Protein AF-A0A4Y2ANN4-F1 (afdb_monomer)

Solvent-accessible surface area (backbone atoms only — not comparable to full-atom values): 6093 Å² total; per-residue (Å²): 131,87,76,89,78,79,76,84,72,81,74,82,69,77,85,74,74,75,51,71,67,56,51,49,50,52,44,55,44,48,74,72,69,49,57,63,66,61,52,15,63,74,71,70,45,55,53,66,56,53,50,51,55,42,50,53,49,53,53,50,5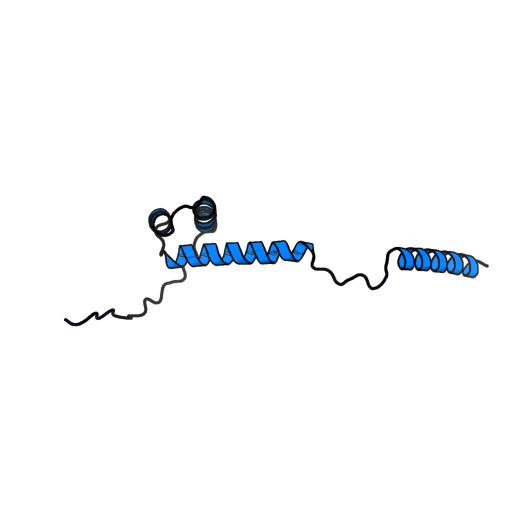0,56,54,55,62,56,50,80,72,68,64,81,77,70,94,57,54,75,67,52,51,54,49,51,55,49,52,55,52,51,52,55,58,67,72,72,113

Secondary structure (DSSP, 8-state):
----------------PPPHHHHHHHHHHHHTT--HHHHHHHHT--HHHHHHHHHHHHHHHHHHHHGGG-SPPPSS-HHHHHHHHHHHHHHHHHT--

Mean predicted aligned error: 15.86 Å

Nearest PDB structures (foldseek):
  2r0q-assembly1_F  TM=9.851E-01  e=1.892E-01  Staphylococcus aureus
  3tgn-assembly1_A  TM=5.366E-01  e=8.706E-02  Streptococcus pneumoniae D39
  1pdn-assembly1_C  TM=5.739E-01  e=4.388E-01  Drosophila melanogaster
  5yi2-assembly2_E  TM=6.001E-01  e=3.176E-01  Lactococcus lactis subsp. lactis Il1403
  2lvs-assembly1_A  TM=6.237E-01  e=1.158E+00  Hyperthermus butylicus DSM 5456

Radius of gyration: 28.34 Å; Cα contacts (8 Å, |Δi|>4): 30; chains: 1; bounding box: 51×34×90 Å

Structure (mmCIF, N/CA/C/O backbone):
data_AF-A0A4Y2ANN4-F1
#
_entry.id   AF-A0A4Y2ANN4-F1
#
loop_
_atom_site.group_PDB
_atom_site.id
_atom_site.type_symbol
_atom_site.label_atom_id
_atom_site.label_alt_id
_atom_site.label_comp_id
_atom_site.label_asym_id
_atom_site.label_entity_id
_atom_site.label_seq_id
_atom_site.pdbx_PDB_ins_code
_atom_site.Cartn_x
_atom_site.Cartn_y
_atom_site.Cartn_z
_atom_site.occupancy
_atom_site.B_iso_or_equiv
_atom_site.auth_seq_id
_atom_site.auth_comp_id
_atom_site.auth_asym_id
_atom_site.auth_atom_id
_atom_site.pdbx_PDB_model_num
ATOM 1 N N . MET A 1 1 ? -14.218 -26.228 38.117 1.00 40.28 1 MET A N 1
ATOM 2 C CA . MET A 1 1 ? -13.667 -27.268 37.221 1.00 40.28 1 MET A CA 1
ATOM 3 C C . MET A 1 1 ? -14.748 -27.639 36.229 1.00 40.28 1 MET A C 1
ATOM 5 O O . MET A 1 1 ? -15.831 -27.963 36.689 1.00 40.28 1 MET A O 1
ATOM 9 N N . SER A 1 2 ? -14.420 -27.579 34.933 1.00 38.44 2 SER A N 1
ATOM 10 C CA . SER A 1 2 ? -15.227 -27.993 33.769 1.00 38.44 2 SER A CA 1
ATOM 11 C C . SER A 1 2 ? -16.546 -27.243 33.544 1.00 38.44 2 SER A C 1
ATOM 13 O O . SER A 1 2 ? -17.314 -27.033 34.465 1.00 38.44 2 SER A O 1
ATOM 15 N N . SER A 1 3 ? -16.908 -26.823 32.340 1.00 33.62 3 SER A N 1
ATOM 16 C CA . SER A 1 3 ? -16.318 -27.079 31.026 1.00 33.62 3 SER A CA 1
ATOM 17 C C . SER A 1 3 ? -16.897 -26.065 30.048 1.00 33.62 3 SER A C 1
ATOM 19 O O . SER A 1 3 ? -18.112 -25.882 29.973 1.00 33.62 3 SER A O 1
ATOM 21 N N . GLU A 1 4 ? -16.009 -25.423 29.297 1.00 42.56 4 GLU A N 1
ATOM 22 C CA . GLU A 1 4 ? -16.334 -24.596 28.145 1.00 42.56 4 GLU A CA 1
ATOM 23 C C . GLU A 1 4 ? -17.038 -25.463 27.098 1.00 42.56 4 GLU A C 1
ATOM 25 O O . GLU A 1 4 ? -16.450 -26.380 26.532 1.00 42.56 4 GLU A O 1
ATOM 30 N N . SER A 1 5 ? -18.309 -25.178 26.836 1.00 35.31 5 SER A N 1
ATOM 31 C CA . SER A 1 5 ? -18.981 -25.646 25.624 1.00 35.31 5 SER A CA 1
ATOM 32 C C . SER A 1 5 ? -19.099 -24.448 24.694 1.00 35.31 5 SER A C 1
ATOM 34 O O . SER A 1 5 ? -20.135 -23.793 24.620 1.00 35.31 5 SER A O 1
ATOM 36 N N . ILE A 1 6 ? -17.993 -24.100 24.032 1.00 45.19 6 ILE A N 1
ATOM 37 C CA . ILE A 1 6 ? -18.023 -23.156 22.914 1.00 45.19 6 ILE A CA 1
ATOM 38 C C . ILE A 1 6 ? -18.654 -23.914 21.749 1.00 45.19 6 ILE A C 1
ATOM 40 O O . ILE A 1 6 ? -17.991 -24.658 21.030 1.00 45.19 6 ILE A O 1
ATOM 44 N N . SER A 1 7 ? -19.968 -23.768 21.608 1.00 35.44 7 SER A N 1
ATOM 45 C CA . SER A 1 7 ? -20.729 -24.297 20.484 1.00 35.44 7 SER A CA 1
ATOM 46 C C . SER A 1 7 ? -20.191 -23.699 19.183 1.00 35.44 7 SER A C 1
ATOM 48 O O . SER A 1 7 ? -20.481 -22.552 18.846 1.00 35.44 7 SER A O 1
ATOM 50 N N . ILE A 1 8 ? -19.423 -24.489 18.430 1.00 48.91 8 ILE A N 1
ATOM 51 C CA . ILE A 1 8 ? -19.011 -24.194 17.052 1.00 48.91 8 ILE A CA 1
ATOM 52 C C . ILE A 1 8 ? -20.217 -24.453 16.134 1.00 48.91 8 ILE A C 1
ATOM 54 O O . ILE A 1 8 ? -20.187 -25.296 15.244 1.00 48.91 8 ILE A O 1
ATOM 58 N N . VAL A 1 9 ? -21.336 -23.767 16.372 1.00 44.81 9 VAL A N 1
ATOM 59 C CA . VAL A 1 9 ? -22.413 -23.706 15.383 1.00 44.81 9 VAL A CA 1
ATOM 60 C C . VAL A 1 9 ? -21.980 -22.692 14.338 1.00 44.81 9 VAL A C 1
ATOM 62 O O . VAL A 1 9 ? -21.937 -21.487 14.581 1.00 44.81 9 VAL A O 1
ATOM 65 N N . GLY A 1 10 ? -21.559 -23.217 13.187 1.00 46.59 10 GLY A N 1
ATOM 66 C CA . GLY A 1 10 ? -21.141 -22.443 12.032 1.00 46.59 10 GLY A CA 1
ATOM 67 C C . GLY A 1 10 ? -22.221 -21.446 11.632 1.00 46.59 10 GLY A C 1
ATOM 68 O O . GLY A 1 10 ? -23.182 -21.789 10.948 1.00 46.59 10 GLY A O 1
ATOM 69 N N . VAL A 1 11 ? -22.039 -20.186 12.025 1.00 47.94 11 VAL A N 1
ATOM 70 C CA . VAL A 1 11 ? -22.746 -19.075 11.403 1.00 47.94 11 VAL A CA 1
ATOM 71 C C . VAL A 1 11 ? -22.150 -18.954 10.012 1.00 47.94 11 VAL A C 1
ATOM 73 O O . VAL A 1 11 ? -21.061 -18.412 9.821 1.00 47.94 11 VAL A O 1
ATOM 76 N N . MET A 1 12 ? -22.862 -19.505 9.035 1.00 49.25 12 MET A N 1
ATOM 77 C CA . MET A 1 12 ? -22.657 -19.227 7.624 1.00 49.25 12 MET A CA 1
ATOM 78 C C . MET A 1 12 ? -22.952 -17.733 7.430 1.00 49.25 12 MET A C 1
ATOM 80 O O . MET A 1 12 ? -24.077 -17.319 7.162 1.00 49.25 12 MET A O 1
ATOM 84 N N . GLN A 1 13 ? -21.948 -16.898 7.711 1.00 53.34 13 GLN A N 1
ATOM 85 C CA . GLN A 1 13 ? -22.045 -15.452 7.600 1.00 53.34 13 GLN A CA 1
ATOM 86 C C . GLN A 1 13 ? -22.266 -15.129 6.126 1.00 53.34 13 GLN A C 1
ATOM 88 O O . GLN A 1 13 ? -21.384 -15.357 5.294 1.00 53.34 13 GLN A O 1
ATOM 93 N N . LYS A 1 14 ? -23.456 -14.608 5.803 1.00 47.41 14 LYS A N 1
ATOM 94 C CA . LYS A 1 14 ? -23.704 -13.869 4.561 1.00 47.41 14 LYS A CA 1
ATOM 95 C C . LYS A 1 14 ? -22.495 -12.959 4.339 1.00 47.41 14 LYS A C 1
ATOM 97 O O . LYS A 1 14 ? -22.194 -12.128 5.195 1.00 47.41 14 LYS A O 1
ATOM 102 N N . ARG A 1 15 ? -21.774 -13.166 3.234 1.00 51.25 15 ARG A N 1
ATOM 103 C CA . ARG A 1 15 ? -20.650 -12.323 2.813 1.00 51.25 15 ARG A CA 1
ATOM 104 C C . ARG A 1 15 ? -21.206 -10.969 2.376 1.00 51.25 15 ARG A C 1
ATOM 106 O O . ARG A 1 15 ? -21.310 -10.685 1.191 1.00 51.25 15 ARG A O 1
ATOM 113 N N . SER A 1 16 ? -21.650 -10.168 3.333 1.00 60.47 16 SER A N 1
ATOM 114 C CA . SER A 1 16 ? -21.861 -8.748 3.111 1.00 60.47 16 SER A CA 1
ATOM 115 C C . SER A 1 16 ? -20.470 -8.137 3.138 1.00 60.47 16 SER A C 1
ATOM 117 O O . SER A 1 16 ? -19.917 -7.886 4.210 1.00 60.47 16 SER A O 1
ATOM 119 N N . ASP A 1 17 ? -19.851 -8.019 1.968 1.00 73.38 17 ASP A N 1
ATOM 120 C CA . ASP A 1 17 ? -18.565 -7.346 1.869 1.00 73.38 17 ASP A CA 1
ATOM 121 C C . ASP A 1 17 ? -18.724 -5.909 2.384 1.00 73.38 17 ASP A C 1
ATOM 123 O O . ASP A 1 17 ? -19.682 -5.212 2.047 1.00 73.38 17 ASP A O 1
ATOM 127 N N . LEU A 1 18 ? -17.803 -5.486 3.256 1.00 80.44 18 LEU A N 1
ATOM 128 C CA . LEU A 1 18 ? -17.767 -4.120 3.782 1.00 80.44 18 LEU A CA 1
ATOM 129 C C . LEU A 1 18 ? -17.765 -3.120 2.621 1.00 80.44 18 LEU A C 1
ATOM 131 O O . LEU A 1 18 ? -17.109 -3.361 1.599 1.00 80.44 18 LEU A O 1
ATOM 135 N N . SER A 1 19 ? -18.442 -1.983 2.789 1.00 86.88 19 SER A N 1
ATOM 136 C CA . SER A 1 19 ? -18.378 -0.925 1.781 1.00 86.88 19 SER A CA 1
ATOM 137 C C . SER A 1 19 ? -16.955 -0.375 1.682 1.00 86.88 19 SER A C 1
ATOM 139 O O . SER A 1 19 ? -16.187 -0.405 2.650 1.00 86.88 19 SER A O 1
ATOM 141 N N . ASP A 1 20 ? -16.579 0.154 0.521 1.00 85.62 20 ASP A N 1
ATOM 142 C CA . ASP A 1 20 ? -15.228 0.697 0.337 1.00 85.62 20 ASP A CA 1
ATOM 143 C C . ASP A 1 20 ? -14.960 1.900 1.252 1.00 85.62 20 ASP A C 1
ATOM 145 O O . ASP A 1 20 ? -13.839 2.079 1.728 1.00 85.62 20 ASP A O 1
ATOM 149 N N . VAL A 1 21 ? -16.012 2.644 1.615 1.00 87.19 21 VAL A N 1
ATOM 150 C CA . VAL A 1 21 ? -15.958 3.694 2.642 1.00 87.19 21 VAL A CA 1
ATOM 151 C C . VAL A 1 21 ? -15.586 3.105 4.008 1.00 87.19 21 VAL A C 1
ATOM 153 O O . VAL A 1 21 ? -14.661 3.594 4.656 1.00 87.19 21 VAL A O 1
ATOM 156 N N . GLN A 1 22 ? -16.240 2.018 4.435 1.00 89.12 22 GLN A N 1
ATOM 157 C CA . GLN A 1 22 ? -15.928 1.346 5.703 1.00 89.12 22 GLN A CA 1
ATOM 158 C C . GLN A 1 22 ? -14.514 0.753 5.705 1.00 89.12 22 GLN A C 1
ATOM 160 O O . GLN A 1 22 ? -13.791 0.883 6.694 1.00 89.12 22 GLN A O 1
ATOM 165 N N . LYS A 1 23 ? -14.082 0.143 4.593 1.00 88.94 23 LYS A N 1
ATOM 166 C CA . LYS A 1 23 ? -12.705 -0.358 4.444 1.00 88.94 23 LYS A CA 1
ATOM 167 C C . LYS A 1 23 ? -11.688 0.779 4.565 1.00 88.94 23 LYS A C 1
ATOM 169 O O . LYS A 1 23 ? -10.697 0.626 5.278 1.00 88.94 23 LYS A O 1
ATOM 174 N N . GLY A 1 24 ? -11.955 1.923 3.932 1.00 89.12 24 GLY A N 1
ATOM 175 C CA . GLY A 1 24 ? -11.119 3.121 4.023 1.00 89.12 24 GLY A CA 1
ATOM 176 C C . GLY A 1 24 ? -11.003 3.654 5.452 1.00 89.12 24 GLY A C 1
ATOM 177 O O . GLY A 1 24 ? -9.897 3.935 5.915 1.00 89.12 24 GLY A O 1
ATOM 178 N N . MET A 1 25 ? -12.118 3.707 6.188 1.00 91.50 25 MET A N 1
ATOM 179 C CA . MET A 1 25 ? -12.116 4.086 7.606 1.00 91.50 25 MET A CA 1
ATOM 180 C C . MET A 1 25 ? -11.257 3.127 8.441 1.00 91.50 25 MET A C 1
ATOM 182 O O . MET A 1 25 ? -10.424 3.583 9.225 1.00 91.50 25 MET A O 1
ATOM 186 N N . ILE A 1 26 ? -11.415 1.809 8.256 1.00 92.19 26 ILE A N 1
ATOM 187 C CA . ILE A 1 26 ? -10.638 0.779 8.972 1.00 92.19 26 ILE A CA 1
ATOM 188 C C . ILE A 1 26 ? -9.136 0.962 8.750 1.00 92.19 26 ILE A C 1
ATOM 190 O O . ILE A 1 26 ? -8.358 0.923 9.707 1.00 92.19 26 ILE A O 1
ATOM 194 N N . ILE A 1 27 ? -8.732 1.171 7.496 1.00 90.94 27 ILE A N 1
ATOM 195 C CA . ILE A 1 27 ? -7.330 1.381 7.129 1.00 90.94 27 ILE A CA 1
ATOM 196 C C . ILE A 1 27 ? -6.799 2.657 7.789 1.00 90.94 27 ILE A C 1
ATOM 198 O O . ILE A 1 27 ? -5.765 2.610 8.452 1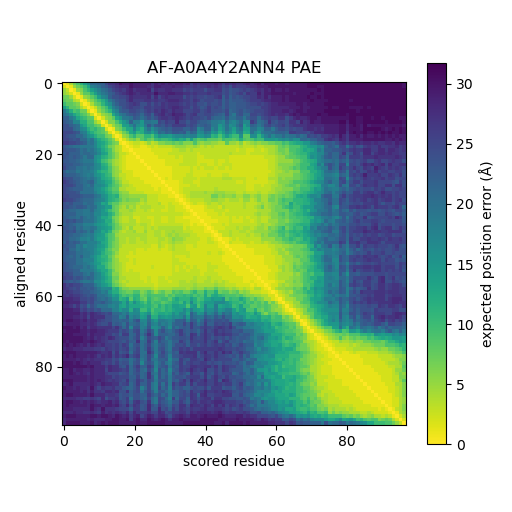.00 90.94 27 ILE A O 1
ATOM 202 N N . GLY A 1 28 ? -7.521 3.775 7.665 1.00 91.25 28 GLY A N 1
ATOM 203 C CA . GLY A 1 28 ? -7.092 5.068 8.201 1.00 91.25 28 GLY A CA 1
ATOM 204 C C . GLY A 1 28 ? -6.967 5.087 9.726 1.00 91.25 28 GLY A C 1
ATOM 205 O O . GLY A 1 28 ? -6.009 5.647 10.258 1.00 91.25 28 GLY A O 1
ATOM 206 N N . PHE A 1 29 ? -7.894 4.444 10.439 1.00 90.75 29 PHE A N 1
ATOM 207 C CA . PHE A 1 29 ? -7.855 4.372 11.899 1.00 90.75 29 PHE A CA 1
ATOM 208 C C . PHE A 1 29 ? -6.717 3.476 12.405 1.00 90.75 29 PHE A C 1
ATOM 210 O O . PHE A 1 29 ? -5.961 3.882 13.289 1.00 90.75 29 PHE A O 1
ATOM 217 N N . ARG A 1 30 ? -6.525 2.286 11.809 1.00 89.06 30 ARG A N 1
ATOM 218 C CA . ARG A 1 30 ? -5.397 1.410 12.180 1.00 89.06 30 ARG A CA 1
ATOM 219 C C . ARG A 1 30 ? -4.041 1.996 11.790 1.00 89.06 30 ARG A C 1
ATOM 221 O O . ARG A 1 30 ? -3.090 1.818 12.543 1.00 89.06 30 ARG A O 1
ATOM 228 N N . ALA A 1 31 ? -3.941 2.718 10.674 1.00 87.75 31 ALA A N 1
ATOM 229 C CA . ALA A 1 31 ? -2.707 3.406 10.287 1.00 87.75 31 ALA A CA 1
ATOM 230 C C . ALA A 1 31 ? -2.293 4.492 11.301 1.00 87.75 31 ALA A C 1
ATOM 232 O O . ALA A 1 31 ? -1.105 4.752 11.462 1.00 87.75 31 ALA A O 1
ATOM 233 N N . LYS A 1 32 ? -3.253 5.081 12.028 1.00 90.31 32 LYS A N 1
ATOM 234 C CA . LYS A 1 32 ? -3.007 6.021 13.137 1.00 90.31 32 LYS A CA 1
ATOM 235 C C . LYS A 1 32 ? -2.698 5.338 14.479 1.00 90.31 32 LYS A C 1
ATOM 237 O O . LYS A 1 32 ? -2.550 6.028 15.480 1.00 90.31 32 LYS A O 1
ATOM 242 N N . GLY A 1 33 ? -2.609 4.005 14.520 1.00 86.75 33 GLY A N 1
ATOM 243 C CA . GLY A 1 33 ? -2.322 3.245 15.742 1.00 86.75 33 GLY A CA 1
ATOM 244 C C . GLY A 1 33 ? -3.539 2.967 16.631 1.00 86.75 33 GLY A C 1
ATOM 245 O O . GLY A 1 33 ? -3.369 2.543 17.770 1.00 86.75 33 GLY A O 1
ATOM 246 N N . GLY A 1 34 ? -4.761 3.182 16.135 1.00 88.94 34 GLY A N 1
ATOM 247 C CA . GLY A 1 34 ? -5.980 2.906 16.897 1.00 88.94 34 GLY A CA 1
ATOM 248 C C . GLY A 1 34 ? -6.201 1.412 17.175 1.00 88.94 34 GLY A C 1
ATOM 249 O O . GLY A 1 34 ? -5.777 0.541 16.402 1.00 88.94 34 GLY A O 1
ATOM 250 N N . SER A 1 35 ? -6.884 1.088 18.280 1.00 89.25 35 SER A N 1
ATOM 251 C CA . SER A 1 35 ? -7.083 -0.307 18.677 1.00 89.25 35 SER A CA 1
ATOM 252 C C . SER A 1 35 ? -8.085 -1.036 17.772 1.00 89.25 35 SER A C 1
ATOM 254 O O . SER A 1 35 ? -9.014 -0.474 17.190 1.00 89.25 35 SER A O 1
ATOM 256 N N . THR A 1 36 ? -7.910 -2.352 17.647 1.00 86.62 36 THR A N 1
ATOM 257 C CA . THR A 1 36 ? -8.754 -3.169 16.755 1.00 86.62 36 THR A CA 1
ATOM 258 C C . THR A 1 36 ? -10.165 -3.375 17.322 1.00 86.62 36 THR A C 1
ATOM 260 O O . THR A 1 36 ? -11.111 -3.546 16.559 1.00 86.62 36 THR A O 1
ATOM 263 N N . SER A 1 37 ? -10.320 -3.358 18.648 1.00 85.44 37 SER A N 1
ATOM 264 C CA . SER A 1 37 ? -11.618 -3.432 19.329 1.00 85.44 37 SER A CA 1
ATOM 265 C C . SER A 1 37 ? -12.422 -2.145 19.177 1.00 85.44 37 SER A C 1
ATOM 267 O O . SER A 1 37 ? -13.600 -2.218 18.845 1.00 85.44 37 SER A O 1
ATOM 269 N N . GLU A 1 38 ? -11.793 -0.980 19.346 1.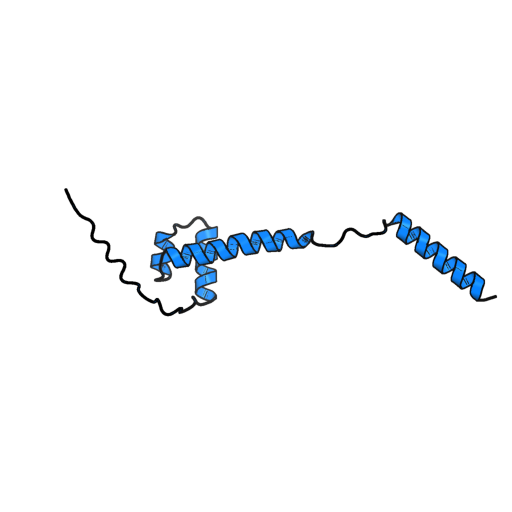00 87.56 38 GLU A N 1
ATOM 270 C CA . GLU A 1 38 ? -12.471 0.309 19.155 1.00 87.56 38 GLU A CA 1
ATOM 271 C C . GLU A 1 38 ? -12.959 0.465 17.713 1.00 87.56 38 GLU A C 1
ATOM 273 O O . GLU A 1 38 ? -14.104 0.852 17.492 1.00 87.56 38 GLU A O 1
ATOM 278 N N . MET A 1 39 ? -12.144 0.063 16.729 1.00 90.00 39 MET A N 1
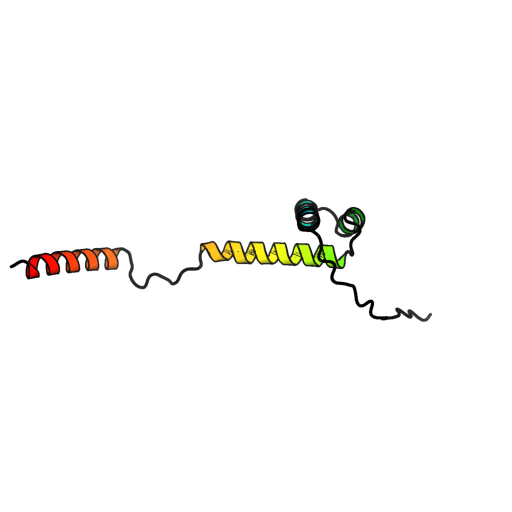ATOM 279 C CA . MET A 1 39 ? -12.547 0.133 15.323 1.00 90.00 39 MET A CA 1
ATOM 280 C C . MET A 1 39 ? -13.692 -0.823 14.977 1.00 90.00 39 MET A C 1
ATOM 282 O O . MET A 1 39 ? -14.591 -0.474 14.212 1.00 90.00 39 MET A O 1
ATOM 286 N N . ALA A 1 40 ? -13.664 -2.037 15.533 1.00 87.12 40 ALA A N 1
ATOM 287 C CA . ALA A 1 40 ? -14.722 -3.023 15.340 1.00 87.12 40 ALA A CA 1
ATOM 288 C C . ALA A 1 40 ? -16.071 -2.503 15.863 1.00 87.12 40 ALA A C 1
ATOM 290 O O . ALA A 1 40 ? -17.079 -2.612 15.166 1.00 87.12 40 ALA A O 1
ATOM 291 N N . ASN A 1 41 ? -16.061 -1.860 17.034 1.00 88.56 41 ASN A N 1
ATOM 292 C CA . ASN A 1 41 ? -17.246 -1.240 17.626 1.00 88.56 41 ASN A CA 1
ATOM 293 C C . ASN A 1 41 ? -17.733 -0.036 16.806 1.00 88.56 41 ASN A C 1
ATOM 295 O O . ASN A 1 41 ? -18.930 0.109 16.590 1.00 88.56 41 ASN A O 1
ATOM 299 N N . PHE A 1 42 ? -16.815 0.791 16.296 1.00 84.12 42 PHE A N 1
ATOM 300 C CA . PHE A 1 42 ? -17.153 1.975 15.500 1.00 84.12 42 PHE A CA 1
ATOM 301 C C . PHE A 1 42 ? -17.802 1.632 14.150 1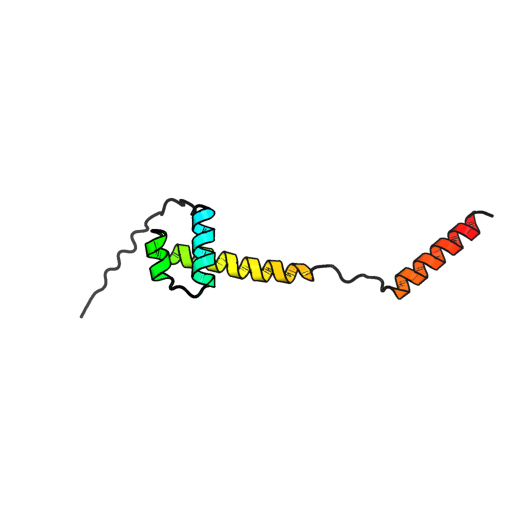.00 84.12 42 PHE A C 1
ATOM 303 O O . PHE A 1 42 ? -18.790 2.243 13.757 1.00 84.12 42 PHE A O 1
ATOM 310 N N . VAL A 1 43 ? -17.268 0.636 13.436 1.00 83.81 43 VAL A N 1
ATOM 311 C CA . VAL A 1 43 ? -17.807 0.191 12.132 1.00 83.81 43 VAL A CA 1
ATOM 312 C C . VAL A 1 43 ? -18.957 -0.807 12.302 1.00 83.81 43 VAL A C 1
ATOM 314 O O . VAL A 1 43 ? -19.583 -1.202 11.319 1.00 83.81 43 VAL A O 1
ATOM 317 N N . ASN A 1 44 ? -19.241 -1.215 13.543 1.00 87.62 44 ASN A N 1
ATOM 318 C CA . ASN A 1 44 ? -20.184 -2.274 13.886 1.00 87.62 44 ASN A CA 1
ATOM 319 C C . ASN A 1 44 ? -19.904 -3.570 13.099 1.00 87.62 44 ASN A C 1
ATOM 321 O O . ASN A 1 44 ? -20.794 -4.188 12.515 1.00 87.62 44 ASN A O 1
ATOM 325 N N . CYS A 1 45 ? -18.626 -3.952 13.026 1.00 82.81 45 CYS A N 1
ATOM 326 C CA . CYS A 1 45 ? -18.171 -5.141 12.310 1.00 82.81 45 CYS A CA 1
ATOM 327 C C . CYS A 1 45 ? -17.285 -6.014 13.204 1.00 82.81 45 CYS A C 1
ATOM 329 O O . CYS A 1 45 ? -16.768 -5.575 14.228 1.00 82.81 45 CYS A O 1
ATOM 331 N N . SER A 1 46 ? -17.102 -7.284 12.837 1.00 86.25 46 SER A N 1
ATOM 332 C CA . SER A 1 46 ? -16.300 -8.192 13.658 1.00 86.25 46 SER A CA 1
ATOM 333 C C . SER A 1 46 ? -14.829 -7.760 13.699 1.00 86.25 46 SER A C 1
ATOM 335 O O . SER A 1 46 ? -14.260 -7.307 12.702 1.00 86.25 46 SER A O 1
ATOM 337 N N . ARG A 1 47 ? -14.157 -7.990 14.836 1.00 87.50 47 ARG A N 1
ATOM 338 C CA . ARG A 1 47 ? -12.701 -7.770 14.963 1.00 87.50 47 ARG A CA 1
ATOM 339 C C . ARG A 1 47 ? -11.917 -8.516 13.875 1.00 87.50 47 ARG A C 1
ATOM 341 O O . ARG A 1 47 ? -10.934 -7.995 13.359 1.00 87.50 47 ARG A O 1
ATOM 348 N N . ALA A 1 48 ? -12.378 -9.708 13.490 1.00 86.50 48 ALA A N 1
ATOM 349 C CA . ALA A 1 48 ? -11.777 -10.505 12.423 1.00 86.50 48 ALA A CA 1
ATOM 350 C C . ALA A 1 48 ? -11.883 -9.830 11.042 1.00 86.50 48 ALA A C 1
ATOM 352 O O . ALA A 1 48 ? -10.939 -9.906 10.255 1.00 86.50 48 ALA A O 1
ATOM 353 N N . ALA A 1 49 ? -12.990 -9.138 10.753 1.00 87.06 49 ALA A N 1
ATOM 354 C CA . ALA A 1 49 ? -13.146 -8.376 9.516 1.00 87.06 49 ALA A CA 1
ATOM 355 C C . ALA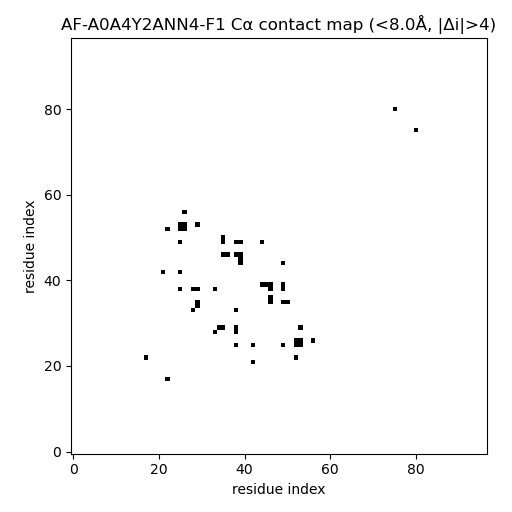 A 1 49 ? -12.165 -7.196 9.460 1.00 87.06 49 ALA A C 1
ATOM 357 O O . ALA A 1 49 ? -11.483 -7.020 8.452 1.00 87.06 49 ALA A O 1
ATOM 358 N N . VAL A 1 50 ? -12.017 -6.456 10.565 1.00 88.25 50 VAL A N 1
ATOM 359 C CA . VAL A 1 50 ? -11.049 -5.350 10.692 1.00 88.25 50 VAL A CA 1
ATOM 360 C C . VAL A 1 50 ? -9.618 -5.832 10.440 1.00 88.25 50 VAL A C 1
ATOM 362 O O . VAL A 1 50 ? -8.886 -5.225 9.656 1.00 88.25 50 VAL A O 1
ATOM 365 N N . VAL A 1 51 ? -9.223 -6.949 11.064 1.00 89.25 51 VAL A N 1
ATOM 366 C CA . VAL A 1 51 ? -7.895 -7.551 10.863 1.00 89.25 51 VAL A CA 1
ATOM 367 C C . VAL A 1 51 ? -7.709 -7.977 9.410 1.00 89.25 51 VAL A C 1
ATOM 369 O O . VAL A 1 51 ? -6.699 -7.625 8.811 1.00 89.25 51 VAL A O 1
ATOM 372 N N . LYS A 1 52 ? -8.690 -8.662 8.809 1.00 89.56 52 LYS A N 1
ATOM 373 C CA . LYS A 1 52 ? -8.611 -9.115 7.413 1.00 89.56 52 LYS A CA 1
ATOM 374 C C . LYS A 1 52 ? -8.451 -7.946 6.437 1.00 89.56 52 LYS A C 1
ATOM 376 O O . LYS A 1 52 ? -7.564 -7.999 5.588 1.00 89.56 52 LYS A O 1
ATOM 381 N N . VAL A 1 53 ? -9.259 -6.891 6.570 1.00 89.56 53 VAL A N 1
ATOM 382 C CA . VAL A 1 53 ? -9.167 -5.685 5.724 1.00 89.56 53 VAL A CA 1
ATOM 383 C C . VAL A 1 53 ? -7.786 -5.050 5.840 1.00 89.56 53 VAL A C 1
ATOM 385 O O . VAL A 1 53 ? -7.152 -4.756 4.826 1.00 89.56 53 VAL A O 1
ATOM 388 N N . TYR A 1 54 ? -7.290 -4.887 7.068 1.00 89.25 54 TYR A N 1
ATOM 389 C CA . TYR A 1 54 ? -5.983 -4.282 7.278 1.00 89.25 54 TYR A CA 1
ATOM 390 C C . TYR A 1 54 ? -4.838 -5.147 6.742 1.00 89.25 54 TYR A C 1
ATOM 392 O O . TYR A 1 54 ? -3.927 -4.620 6.111 1.00 89.25 54 TYR A O 1
ATOM 400 N N . SER A 1 55 ? -4.883 -6.466 6.944 1.00 87.69 55 SER A N 1
ATOM 401 C CA . SER A 1 55 ? -3.875 -7.385 6.410 1.00 87.69 55 SER A CA 1
ATOM 402 C C . SER A 1 55 ? -3.817 -7.319 4.885 1.00 87.69 55 SER A C 1
ATOM 404 O O . SER A 1 55 ? -2.732 -7.182 4.325 1.00 87.69 55 SER A O 1
ATOM 406 N N . VAL A 1 56 ? -4.970 -7.351 4.207 1.00 88.69 56 VAL A N 1
ATOM 407 C CA . VAL A 1 56 ? -5.036 -7.230 2.741 1.00 88.69 56 VAL A CA 1
ATOM 408 C C . VAL A 1 56 ? -4.419 -5.910 2.271 1.00 88.69 56 VAL A C 1
ATOM 410 O O . VAL A 1 56 ? -3.619 -5.914 1.337 1.00 88.69 56 VAL A O 1
ATOM 413 N N . TRP A 1 57 ? -4.720 -4.796 2.943 1.00 88.31 57 TRP A N 1
ATOM 414 C CA . TRP A 1 57 ? -4.123 -3.499 2.622 1.00 88.31 57 TRP A CA 1
ATOM 415 C C . TRP A 1 57 ? -2.607 -3.462 2.867 1.00 88.31 57 TRP A C 1
ATOM 417 O O . TRP A 1 57 ? -1.859 -2.983 2.013 1.00 88.31 57 TRP A O 1
ATOM 427 N N . GLN A 1 58 ? -2.129 -4.006 3.989 1.00 85.75 58 GLN A N 1
ATOM 428 C CA . GLN A 1 58 ? -0.708 -4.016 4.340 1.00 85.75 58 GLN A CA 1
ATOM 429 C C . GLN A 1 58 ? 0.110 -4.834 3.329 1.00 85.75 58 GLN A C 1
ATOM 431 O O . GLN A 1 58 ? 1.107 -4.344 2.798 1.00 85.75 58 GLN A O 1
ATOM 436 N N . TYR A 1 59 ? -0.327 -6.055 3.007 1.00 82.81 59 TYR A N 1
ATOM 437 C CA . TYR A 1 59 ? 0.355 -6.888 2.014 1.00 82.81 59 TYR A CA 1
ATOM 438 C C . TYR A 1 59 ? 0.216 -6.328 0.596 1.00 82.81 59 TYR A C 1
ATOM 440 O O . TYR A 1 59 ? 1.190 -6.349 -0.153 1.00 82.81 59 TYR A O 1
ATOM 448 N N . GLY A 1 60 ? -0.945 -5.773 0.236 1.00 78.56 60 GLY A N 1
ATOM 449 C CA . GLY A 1 60 ? -1.152 -5.108 -1.051 1.00 78.56 60 GLY A CA 1
ATOM 450 C C . GLY A 1 60 ? -0.235 -3.898 -1.240 1.00 78.56 60 GLY A C 1
ATOM 451 O O . GLY A 1 60 ? 0.360 -3.739 -2.303 1.00 78.56 60 GLY A O 1
ATOM 452 N N . THR A 1 61 ? -0.038 -3.096 -0.192 1.00 70.31 61 THR A N 1
ATOM 453 C CA . THR A 1 61 ? 0.882 -1.948 -0.209 1.00 70.31 61 THR A CA 1
ATOM 454 C C . THR A 1 61 ? 2.331 -2.406 -0.383 1.00 70.31 61 THR A C 1
ATOM 456 O O . THR A 1 61 ? 3.032 -1.891 -1.250 1.00 70.31 61 THR A O 1
ATOM 459 N N . ILE A 1 62 ? 2.765 -3.431 0.358 1.00 64.38 62 ILE A N 1
ATOM 460 C CA . ILE A 1 62 ? 4.128 -3.984 0.259 1.00 64.38 62 ILE A CA 1
ATOM 461 C C . ILE A 1 62 ? 4.390 -4.592 -1.129 1.00 64.38 62 ILE A C 1
ATOM 463 O O . ILE A 1 62 ? 5.454 -4.382 -1.710 1.00 64.38 62 ILE A O 1
ATOM 467 N N . GLN A 1 63 ? 3.429 -5.332 -1.687 1.00 61.16 63 GLN A N 1
ATOM 468 C CA . GLN A 1 63 ? 3.543 -5.921 -3.026 1.00 61.16 63 GLN A CA 1
ATOM 469 C C . GLN A 1 63 ? 3.552 -4.849 -4.123 1.00 61.16 63 GLN A C 1
ATOM 471 O O . GLN A 1 63 ? 4.343 -4.931 -5.061 1.00 61.16 63 GLN A O 1
ATOM 476 N N . ASN A 1 64 ? 2.728 -3.808 -3.994 1.00 61.84 64 ASN A N 1
ATOM 477 C CA . ASN A 1 64 ? 2.689 -2.721 -4.970 1.00 61.84 64 ASN A CA 1
ATOM 478 C C . ASN A 1 64 ? 3.953 -1.842 -4.907 1.00 61.84 64 ASN A C 1
ATOM 480 O O . ASN A 1 64 ? 4.432 -1.379 -5.936 1.00 61.84 64 ASN A O 1
ATOM 484 N N . GLN A 1 65 ? 4.566 -1.689 -3.730 1.00 60.66 65 GLN A N 1
ATOM 485 C CA . GLN A 1 65 ? 5.858 -1.010 -3.584 1.00 60.66 65 GLN A CA 1
ATOM 486 C C . GLN A 1 65 ? 6.992 -1.772 -4.296 1.00 60.66 65 GLN A C 1
ATOM 488 O O . GLN A 1 65 ? 7.863 -1.165 -4.915 1.00 60.66 65 GLN A O 1
ATOM 493 N N . ARG A 1 66 ? 6.945 -3.113 -4.290 1.00 59.31 66 ARG A N 1
ATOM 494 C CA . ARG A 1 66 ? 7.901 -3.982 -5.003 1.00 59.31 66 ARG A CA 1
ATOM 495 C C . ARG A 1 66 ? 7.722 -3.986 -6.525 1.00 59.31 66 ARG A C 1
ATOM 497 O O . ARG A 1 66 ? 8.636 -4.399 -7.232 1.00 59.31 66 ARG A O 1
ATOM 504 N N . ARG A 1 67 ? 6.589 -3.502 -7.052 1.00 60.19 67 ARG A N 1
ATOM 505 C CA . ARG A 1 67 ? 6.397 -3.325 -8.505 1.00 60.19 67 ARG A CA 1
ATOM 506 C C . ARG A 1 67 ? 7.199 -2.162 -9.090 1.00 60.19 67 ARG A C 1
ATOM 508 O O . ARG A 1 67 ? 7.415 -2.145 -10.294 1.00 60.19 67 ARG A O 1
ATOM 515 N N . GLY A 1 68 ? 7.681 -1.215 -8.282 1.00 61.88 68 GLY A N 1
ATOM 516 C CA . GLY A 1 68 ? 8.514 -0.111 -8.787 1.00 61.88 68 GLY A CA 1
ATOM 517 C C . GLY A 1 68 ? 9.832 -0.576 -9.421 1.00 61.88 68 GLY A C 1
ATOM 518 O O . GLY A 1 68 ? 10.388 0.106 -10.274 1.00 61.88 68 GLY A O 1
ATOM 519 N N . THR A 1 69 ? 10.300 -1.765 -9.041 1.00 63.47 69 THR A N 1
ATOM 520 C CA . THR A 1 69 ? 11.519 -2.408 -9.546 1.00 63.47 69 THR A CA 1
ATOM 521 C C . THR A 1 69 ? 11.238 -3.647 -10.393 1.00 63.47 69 THR A C 1
ATOM 523 O O . THR A 1 69 ? 12.180 -4.324 -10.804 1.00 63.47 69 THR A O 1
ATOM 526 N N . CYS A 1 70 ? 9.972 -3.969 -10.688 1.00 66.38 70 CYS A N 1
ATOM 527 C CA . CYS A 1 70 ? 9.671 -5.111 -11.542 1.00 66.38 70 CYS A CA 1
ATOM 528 C C . CYS A 1 70 ? 9.850 -4.736 -13.022 1.00 66.38 70 CYS A C 1
ATOM 530 O O . CYS A 1 70 ? 9.024 -4.071 -13.644 1.00 66.38 70 CYS A O 1
ATOM 532 N N . GLY A 1 71 ? 10.957 -5.194 -13.587 1.00 71.50 71 GLY A N 1
ATOM 533 C CA . GLY A 1 71 ? 11.241 -5.190 -15.012 1.00 71.50 71 GLY A CA 1
ATOM 534 C C . GLY A 1 71 ? 12.323 -6.224 -15.277 1.00 71.50 71 GLY A C 1
ATOM 535 O O . GLY A 1 71 ? 13.205 -6.421 -14.441 1.00 71.50 71 GLY A O 1
ATOM 536 N N . ALA A 1 72 ? 12.246 -6.917 -16.413 1.00 77.38 72 ALA A N 1
ATOM 537 C CA . ALA A 1 72 ? 13.350 -7.768 -16.834 1.00 77.38 72 ALA A CA 1
ATOM 538 C C . ALA A 1 72 ? 14.615 -6.896 -16.951 1.00 77.38 72 ALA A C 1
ATOM 540 O O . ALA A 1 72 ? 14.533 -5.810 -17.542 1.00 77.38 72 ALA A O 1
ATOM 541 N N . PRO A 1 73 ? 15.768 -7.326 -16.402 1.00 75.25 73 PRO A N 1
ATOM 542 C CA . PRO A 1 73 ? 17.028 -6.641 -16.638 1.00 75.25 73 PRO A CA 1
ATOM 543 C C . PRO A 1 73 ? 17.209 -6.442 -18.140 1.00 75.25 73 PRO A C 1
ATOM 545 O O . PRO A 1 73 ? 17.002 -7.373 -18.923 1.00 75.25 73 PRO A O 1
ATOM 548 N N . ARG A 1 74 ? 17.547 -5.220 -18.561 1.00 78.06 74 ARG A N 1
ATOM 549 C CA . ARG A 1 74 ? 17.817 -4.964 -19.976 1.00 78.06 74 ARG A CA 1
ATOM 550 C C . ARG A 1 74 ? 18.946 -5.895 -20.414 1.00 78.06 74 ARG A C 1
ATOM 552 O O . ARG A 1 74 ? 20.024 -5.869 -19.831 1.00 78.06 74 ARG A O 1
ATOM 559 N N . ALA A 1 75 ? 18.694 -6.696 -21.449 1.00 85.69 75 ALA A N 1
ATOM 560 C CA . ALA A 1 75 ? 19.687 -7.617 -22.005 1.00 85.69 75 ALA A CA 1
ATOM 561 C C . ALA A 1 75 ? 20.921 -6.889 -22.572 1.00 85.69 75 ALA A C 1
ATOM 563 O O . ALA A 1 75 ? 21.967 -7.498 -22.777 1.00 85.69 75 ALA A O 1
ATOM 564 N N . ILE A 1 76 ? 20.790 -5.587 -22.841 1.00 87.12 76 ILE A N 1
ATOM 565 C CA . ILE A 1 76 ? 21.831 -4.723 -23.384 1.00 87.12 76 ILE A CA 1
ATOM 566 C C . ILE A 1 76 ? 21.970 -3.514 -22.457 1.00 87.12 76 ILE A C 1
ATOM 568 O O . ILE A 1 76 ? 20.973 -2.880 -22.104 1.00 87.12 76 ILE A O 1
ATOM 572 N N . ASP A 1 77 ? 23.205 -3.196 -22.078 1.00 91.00 77 ASP A N 1
ATOM 573 C CA . ASP A 1 77 ? 23.540 -1.989 -21.326 1.00 91.00 77 ASP A CA 1
ATOM 574 C C . ASP A 1 77 ? 23.507 -0.736 -22.224 1.00 91.00 77 ASP A C 1
ATOM 576 O O . ASP A 1 77 ? 23.498 -0.809 -23.456 1.00 91.00 77 ASP A O 1
ATOM 580 N N . ASP A 1 78 ? 23.538 0.457 -21.630 1.00 91.31 78 ASP A N 1
ATOM 581 C CA . ASP A 1 78 ? 23.474 1.712 -22.396 1.00 91.31 78 ASP A CA 1
ATOM 582 C C . ASP A 1 78 ? 24.631 1.857 -23.403 1.00 91.31 78 ASP A C 1
ATOM 584 O O . ASP A 1 78 ? 24.509 2.501 -24.453 1.00 91.31 78 ASP A O 1
ATOM 588 N N . ARG A 1 79 ? 25.786 1.244 -23.106 1.00 94.94 79 ARG A N 1
ATOM 589 C CA . ARG A 1 79 ? 26.947 1.212 -24.004 1.00 94.94 79 ARG A CA 1
ATOM 590 C C . ARG A 1 79 ? 26.681 0.316 -25.213 1.00 94.94 79 ARG A C 1
ATOM 592 O O . ARG A 1 79 ? 27.007 0.723 -26.333 1.00 94.94 79 ARG A O 1
ATOM 599 N N . GLY A 1 80 ? 26.099 -0.860 -25.012 1.00 94.62 80 GLY A N 1
ATOM 600 C CA . GLY A 1 80 ? 25.653 -1.764 -26.064 1.00 94.62 80 GLY A CA 1
ATOM 601 C C . GLY A 1 80 ? 24.563 -1.133 -26.926 1.00 94.62 80 GLY A C 1
ATOM 602 O O . GLY A 1 80 ? 24.668 -1.173 -28.152 1.00 94.62 80 GLY A O 1
ATOM 603 N N . GLU A 1 81 ? 23.602 -0.427 -26.323 1.00 95.19 81 GLU A N 1
ATOM 604 C CA . GLU A 1 81 ? 22.563 0.293 -27.067 1.00 95.19 81 GLU A CA 1
ATOM 605 C C . GLU A 1 81 ? 23.182 1.388 -27.956 1.00 95.19 81 GLU A C 1
ATOM 607 O O . GLU A 1 81 ? 22.850 1.528 -29.138 1.00 95.19 81 GLU A O 1
ATOM 612 N N . ARG A 1 82 ? 24.171 2.125 -27.432 1.00 96.44 82 ARG A N 1
ATOM 613 C CA . ARG A 1 82 ? 24.908 3.143 -28.196 1.00 96.44 82 ARG A CA 1
ATOM 614 C C . ARG A 1 82 ? 25.714 2.541 -29.350 1.00 96.44 82 ARG A C 1
ATOM 616 O O . ARG A 1 82 ? 25.767 3.148 -30.422 1.00 96.44 82 ARG A O 1
ATOM 623 N N . ARG A 1 83 ? 26.336 1.373 -29.154 1.00 96.38 83 ARG A N 1
ATOM 624 C CA . ARG A 1 83 ? 27.054 0.639 -30.215 1.00 96.38 83 ARG A CA 1
ATOM 625 C C . ARG A 1 83 ? 26.091 0.183 -31.305 1.00 96.38 83 ARG A C 1
ATOM 627 O O . ARG A 1 83 ? 26.322 0.498 -32.468 1.00 96.38 83 ARG A O 1
ATOM 634 N N . LEU A 1 84 ? 24.976 -0.439 -30.926 1.00 95.00 84 LEU A N 1
ATOM 635 C CA . LEU A 1 84 ? 23.953 -0.906 -31.859 1.00 95.00 84 LEU A CA 1
ATOM 636 C C . LEU A 1 84 ? 23.403 0.244 -32.711 1.00 95.00 84 LEU A C 1
ATOM 638 O O . LEU A 1 84 ? 23.352 0.143 -33.935 1.00 95.00 84 LEU A O 1
ATOM 642 N N . ARG A 1 85 ? 23.088 1.389 -32.090 1.00 95.38 85 ARG A N 1
ATOM 643 C CA . ARG A 1 85 ? 22.636 2.592 -32.809 1.00 95.38 85 ARG A CA 1
ATOM 644 C C . ARG A 1 85 ? 23.661 3.085 -33.834 1.00 95.38 85 ARG A C 1
ATOM 646 O O . ARG A 1 85 ? 23.267 3.526 -34.914 1.00 95.38 85 ARG A O 1
ATOM 653 N N . ARG A 1 86 ? 24.963 3.025 -33.526 1.00 96.19 86 ARG A N 1
ATOM 654 C CA . ARG A 1 86 ? 26.028 3.384 -34.482 1.00 96.19 86 ARG A CA 1
ATOM 655 C C . ARG A 1 86 ? 26.102 2.384 -35.634 1.00 96.19 86 ARG A C 1
ATOM 657 O O . ARG A 1 86 ? 26.125 2.823 -36.779 1.00 96.19 86 ARG A O 1
ATOM 664 N N . CYS A 1 87 ? 26.068 1.083 -35.346 1.00 93.81 87 CYS A N 1
ATOM 665 C CA . CYS A 1 87 ? 26.085 0.029 -36.363 1.00 93.81 87 CYS A CA 1
ATOM 666 C C . CYS A 1 87 ? 24.897 0.146 -37.323 1.00 93.81 87 CYS A C 1
ATOM 668 O O . CYS A 1 87 ? 25.092 0.152 -38.532 1.00 93.81 87 CYS A O 1
ATOM 670 N N . VAL A 1 88 ? 23.680 0.339 -36.805 1.00 94.81 88 VAL A N 1
ATOM 671 C CA . VAL A 1 88 ? 22.473 0.516 -37.630 1.00 94.81 88 VAL A CA 1
ATOM 672 C C . VAL A 1 88 ? 22.582 1.751 -38.528 1.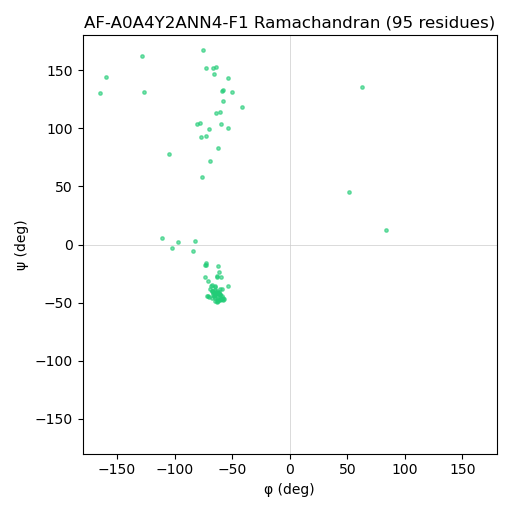00 94.81 88 VAL A C 1
ATOM 674 O O . VAL A 1 88 ? 22.232 1.692 -39.704 1.00 94.81 88 VAL A O 1
ATOM 677 N N . ARG A 1 89 ? 23.096 2.873 -38.004 1.00 95.06 89 ARG A N 1
ATOM 678 C CA . ARG A 1 89 ? 23.311 4.093 -38.800 1.00 95.06 89 ARG A CA 1
ATOM 679 C C . ARG A 1 89 ? 24.356 3.896 -39.895 1.00 95.06 89 ARG A C 1
ATOM 681 O O . ARG A 1 89 ? 24.141 4.369 -41.005 1.00 95.06 89 ARG A O 1
ATOM 688 N N . ALA A 1 90 ? 25.465 3.226 -39.585 1.00 93.50 90 ALA A N 1
ATOM 689 C CA . ALA A 1 90 ? 26.504 2.917 -40.560 1.00 93.50 90 ALA A CA 1
ATOM 690 C C . ALA A 1 90 ? 25.968 1.99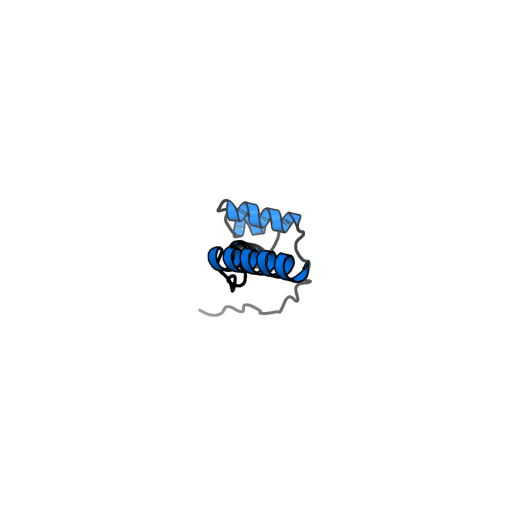0 -41.658 1.00 93.50 90 ALA A C 1
ATOM 692 O O . ALA A 1 90 ? 26.123 2.295 -42.834 1.00 93.50 90 ALA A O 1
ATOM 693 N N . ASN A 1 91 ? 25.246 0.933 -41.276 1.00 93.38 91 ASN A N 1
ATOM 694 C CA . ASN A 1 91 ? 24.657 -0.013 -42.218 1.00 93.38 91 ASN A CA 1
ATOM 695 C C . ASN A 1 91 ? 23.648 0.663 -43.154 1.00 93.38 91 ASN A C 1
ATOM 697 O O . ASN A 1 91 ? 23.689 0.447 -44.357 1.00 93.38 91 ASN A O 1
ATOM 701 N N . ARG A 1 92 ? 22.799 1.558 -42.623 1.00 91.06 92 ARG A N 1
ATOM 702 C CA . ARG A 1 92 ? 21.868 2.350 -43.443 1.00 91.06 92 ARG A CA 1
ATOM 703 C C . ARG A 1 92 ? 22.592 3.240 -44.454 1.00 91.06 92 ARG A C 1
ATOM 705 O O . ARG A 1 92 ? 22.104 3.393 -45.558 1.00 91.06 92 ARG A O 1
ATOM 712 N N . ARG A 1 93 ? 23.727 3.842 -44.090 1.00 90.00 93 ARG A N 1
ATOM 713 C CA . ARG A 1 93 ? 24.524 4.645 -45.036 1.00 90.00 93 ARG A CA 1
ATOM 714 C C . ARG A 1 93 ? 25.169 3.776 -46.114 1.00 90.00 93 ARG A C 1
ATOM 716 O O . ARG A 1 93 ? 25.245 4.211 -47.247 1.00 90.00 93 ARG A O 1
ATOM 723 N N . ALA A 1 94 ? 25.584 2.562 -45.761 1.00 82.25 94 ALA A N 1
ATOM 724 C CA . ALA A 1 94 ? 26.185 1.615 -46.696 1.00 82.25 94 ALA A CA 1
ATOM 725 C C . ALA A 1 94 ? 25.179 0.969 -47.666 1.00 82.25 94 ALA A C 1
ATOM 727 O O . ALA A 1 94 ? 25.600 0.415 -48.666 1.00 82.25 94 ALA A O 1
ATOM 728 N N . THR A 1 95 ? 23.875 1.014 -47.370 1.00 73.88 95 THR A N 1
ATOM 729 C CA . THR A 1 95 ? 22.803 0.493 -48.247 1.00 73.88 95 THR A CA 1
ATOM 730 C C . THR A 1 95 ? 22.145 1.571 -49.115 1.00 73.88 95 THR A C 1
ATOM 732 O O . THR A 1 95 ? 21.175 1.277 -49.806 1.00 73.88 95 THR A O 1
ATOM 73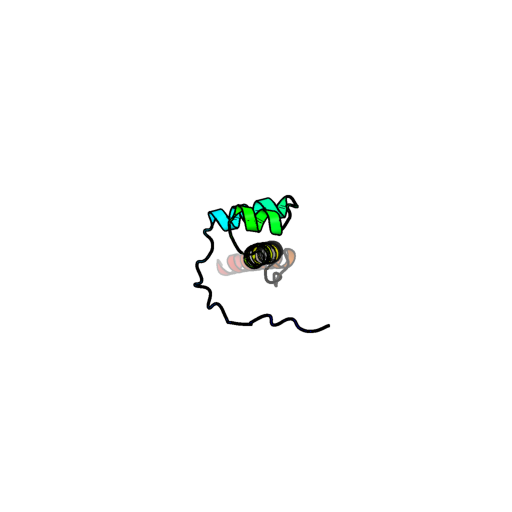5 N N . VAL A 1 96 ? 22.613 2.821 -49.037 1.00 67.00 96 VAL A N 1
ATOM 736 C CA . VAL A 1 96 ? 22.112 3.956 -49.840 1.00 67.00 96 VAL A CA 1
ATOM 737 C C . VAL A 1 96 ? 23.064 4.291 -51.007 1.00 67.00 96 VAL A C 1
ATOM 739 O O . VAL A 1 96 ? 22.725 5.135 -51.830 1.00 67.00 96 VAL A O 1
ATOM 742 N N . GLU A 1 97 ? 24.197 3.591 -51.106 1.00 54.34 97 GLU A N 1
ATOM 743 C CA . GLU A 1 97 ? 25.006 3.452 -52.332 1.00 54.34 97 GLU A CA 1
ATOM 744 C C . GLU A 1 97 ? 24.612 2.154 -53.049 1.00 54.34 97 GLU A C 1
ATOM 746 O O . GLU A 1 97 ? 24.549 2.160 -54.297 1.00 54.34 97 GLU A O 1
#

pLDDT: mean 77.72, std 17.62, range [33.62, 96.44]

Foldseek 3Di:
DDDDPPPPPDPPDDCPDDDVVLLVVLQVCVVVVHDLVVSCVVSVHDSVSSVVSNVCVVVVVVVVVVVVPDDDPPPADPVRVVVVVVVVVVVVVVVVD

Organism: Araneus ventricosus (NCBI:txid182803)

Sequence (97 aa):
MSSESISIVGVMQKRSDLSDVQKGMIIGFRAKGGSTSEMANFVNCSRAAVVKVYSVWQYGTIQNQRRGTCGAPRAIDDRGERRLRRCVRANRRATVE

InterPro domains:
  IPR009057 Homedomain-like superfamily [SSF46689] (10-95)